Protein AF-A0A433QWR0-F1 (afdb_monomer_lite)

pLDDT: mean 79.71, std 18.33, range [33.44, 95.81]

Radius of gyration: 18.33 Å; chains: 1; bounding box: 54×31×47 Å

Sequence (147 aa):
MAYDIFGSWSIQTGPNAPFNAVGGEPFGFAAPSGGNMFAPHALTIPKGDSDDTPWADPCGLPEVFSSIWKWKYLRNQEVLTQGVRTWDEAGKTPWLFNSTTMMFISYDNPDSLKVNVDLHQRAELGRRHGLESDSRCVMACPSVKYI

Secondary structure (DSSP, 8-state):
----SSSTTSSB---SS-SS---SSTT--S---S-SS--BPPSS----STT---B--TTTPPPB------HHHHHHTTGGGSSEEEEETTTTEEEEEETTTTEEEE---HHHHHHHHHHHHHHHHHHHTT----TTSTT--------

InterPro domains:
  IPR001223 Glycoside hydrolase family 18, catalytic domain [PF00704] (1-126)
  IPR029070 Chitinase insertion domain superfamily [G3DSA:3.10.50.10] (24-108)
  IPR029070 Chitinase insertion domain superfamily [SSF54556] (32-107)

Foldseek 3Di:
DQFCPDALPDQWFDARRFQAFADADPPGPDDHDDDDGTDGDDNAQDAEFPPFDFDADPVGRDTHTRNDYDPVRCVVVVVVVQFDWDADPRRRWIWTAHPVVRDIDIDDDPRSVVVVVLLVVLVVVCVVVVNPDPVPVSPPPPDPDDD

Organism: NCBI:txid994334

Structure (mmCIF, N/CA/C/O backbone):
data_AF-A0A433QWR0-F1
#
_entry.id   AF-A0A433QWR0-F1
#
loop_
_atom_site.group_PDB
_atom_site.id
_atom_site.type_symbol
_atom_site.label_atom_id
_atom_site.label_alt_id
_atom_site.label_comp_id
_atom_site.label_asym_id
_atom_site.label_entity_id
_atom_site.label_seq_id
_atom_site.pdbx_PDB_ins_code
_atom_site.Cartn_x
_atom_site.Cartn_y
_atom_site.Cartn_z
_atom_site.occupancy
_atom_site.B_iso_or_equiv
_atom_site.auth_seq_id
_atom_site.auth_comp_id
_atom_site.auth_asym_id
_atom_site.auth_atom_id
_atom_site.pdbx_PDB_model_num
ATOM 1 N N . MET A 1 1 ? 3.191 14.559 12.195 1.00 73.75 1 MET A N 1
ATOM 2 C CA . MET A 1 1 ? 3.186 13.809 10.924 1.00 73.75 1 MET A CA 1
ATOM 3 C C . MET A 1 1 ? 3.337 12.350 11.315 1.00 73.75 1 MET A C 1
ATOM 5 O O . MET A 1 1 ? 4.397 11.999 11.805 1.00 73.75 1 MET A O 1
ATOM 9 N N . ALA A 1 2 ? 2.245 11.581 11.295 1.00 85.62 2 ALA A N 1
ATOM 10 C CA . ALA A 1 2 ? 2.204 10.185 11.758 1.00 85.62 2 ALA A CA 1
ATOM 11 C C . ALA A 1 2 ? 2.179 9.225 10.552 1.00 85.62 2 ALA A C 1
ATOM 13 O O . ALA A 1 2 ? 1.270 8.420 10.399 1.00 85.62 2 ALA A O 1
ATOM 14 N N . TYR A 1 3 ? 3.130 9.424 9.643 1.00 91.25 3 TYR A N 1
ATOM 15 C CA . TYR A 1 3 ? 3.353 8.690 8.396 1.00 91.25 3 TYR A CA 1
ATOM 16 C C . TYR A 1 3 ? 4.843 8.839 8.028 1.00 91.25 3 TYR A C 1
ATOM 18 O O . TYR A 1 3 ? 5.558 9.557 8.733 1.00 91.25 3 TYR A O 1
ATOM 26 N N . ASP A 1 4 ? 5.307 8.183 6.961 1.00 90.44 4 ASP A N 1
ATOM 27 C CA . ASP A 1 4 ? 6.730 8.109 6.579 1.00 90.44 4 ASP A CA 1
ATOM 28 C C . ASP A 1 4 ? 7.581 7.369 7.624 1.00 90.44 4 ASP A C 1
ATOM 30 O O . ASP A 1 4 ? 8.724 7.725 7.905 1.00 90.44 4 ASP A O 1
ATOM 34 N N . ILE A 1 5 ? 7.003 6.318 8.222 1.00 88.56 5 ILE A N 1
ATOM 35 C CA . ILE A 1 5 ? 7.692 5.447 9.187 1.00 88.56 5 ILE A CA 1
ATOM 36 C C . ILE A 1 5 ? 8.557 4.399 8.468 1.00 88.56 5 ILE A C 1
ATOM 38 O O . ILE A 1 5 ? 9.670 4.113 8.908 1.00 88.56 5 ILE A O 1
ATOM 42 N N . PHE A 1 6 ? 8.068 3.854 7.350 1.00 89.19 6 PHE A N 1
ATOM 43 C CA . PHE A 1 6 ? 8.771 2.889 6.499 1.00 89.19 6 PHE A CA 1
ATOM 44 C C . PHE A 1 6 ? 8.654 3.303 5.035 1.00 89.19 6 PHE A C 1
ATOM 46 O O . PHE A 1 6 ? 7.580 3.696 4.590 1.00 89.19 6 PHE A O 1
ATOM 53 N N . GLY A 1 7 ? 9.723 3.137 4.263 1.00 89.31 7 GLY A N 1
ATOM 54 C CA . GLY A 1 7 ? 9.712 3.487 2.845 1.00 89.31 7 GLY A CA 1
ATOM 55 C C . GLY A 1 7 ? 10.877 2.882 2.079 1.00 89.31 7 GLY A C 1
ATOM 56 O O . GLY A 1 7 ? 11.496 1.921 2.527 1.00 89.31 7 GLY A O 1
ATOM 57 N N . SER A 1 8 ? 11.201 3.467 0.925 1.00 85.94 8 SER A N 1
ATOM 58 C CA . SER A 1 8 ? 12.313 3.026 0.066 1.00 85.94 8 SER A CA 1
ATOM 59 C C . SER A 1 8 ? 13.694 3.140 0.726 1.00 85.94 8 SER A C 1
ATOM 61 O O . SER A 1 8 ? 14.660 2.570 0.232 1.00 85.94 8 SER A O 1
ATOM 63 N N . TRP A 1 9 ? 13.795 3.867 1.841 1.00 85.62 9 TRP A N 1
ATOM 64 C CA . TRP A 1 9 ? 15.009 4.004 2.648 1.00 85.62 9 TRP A CA 1
ATOM 65 C C . TRP A 1 9 ? 15.151 2.933 3.744 1.00 85.62 9 TRP A C 1
ATOM 67 O O . TRP A 1 9 ? 16.214 2.828 4.356 1.00 85.62 9 TRP A O 1
ATOM 77 N N . SER A 1 10 ? 14.095 2.171 4.045 1.00 87.25 10 SER A N 1
ATOM 78 C CA . SER A 1 10 ? 14.099 1.126 5.079 1.00 87.25 10 SER A CA 1
ATOM 79 C C . SER A 1 10 ? 14.727 -0.149 4.537 1.00 87.25 10 SER A C 1
ATOM 81 O O . SER A 1 10 ? 14.427 -0.503 3.412 1.00 87.25 10 SER A O 1
ATOM 83 N N . ILE A 1 11 ? 15.528 -0.892 5.315 1.00 86.44 11 ILE A N 1
ATOM 84 C CA . ILE A 1 11 ? 16.130 -2.160 4.844 1.00 86.44 11 ILE A CA 1
ATOM 85 C C . ILE A 1 11 ? 15.123 -3.324 4.768 1.00 86.44 11 ILE A C 1
ATOM 87 O O . ILE A 1 11 ? 15.371 -4.309 4.064 1.00 86.44 11 ILE A O 1
ATOM 91 N N . GLN A 1 12 ? 13.967 -3.190 5.416 1.00 87.69 12 GLN A N 1
ATOM 92 C CA . GLN A 1 12 ? 12.848 -4.127 5.355 1.00 87.69 12 GLN A CA 1
ATOM 93 C C . GLN A 1 12 ? 11.549 -3.422 4.952 1.00 87.69 12 GLN A C 1
ATOM 95 O O . GLN A 1 12 ? 11.372 -2.223 5.173 1.00 87.69 12 GLN A O 1
ATOM 100 N N . THR A 1 13 ? 10.619 -4.185 4.380 1.00 90.12 13 THR A N 1
ATOM 101 C CA . THR A 1 13 ? 9.238 -3.749 4.174 1.00 90.12 13 THR A CA 1
ATOM 102 C C . THR A 1 13 ? 8.545 -3.537 5.515 1.00 90.12 13 THR A C 1
ATOM 104 O O . THR A 1 13 ? 8.835 -4.219 6.496 1.00 90.12 13 THR A O 1
ATOM 107 N N . GLY A 1 14 ? 7.602 -2.601 5.555 1.00 90.31 14 GLY A N 1
ATOM 108 C CA . GLY A 1 14 ? 6.841 -2.304 6.758 1.00 90.31 14 GLY A CA 1
ATOM 109 C C . GLY A 1 14 ? 5.709 -1.311 6.499 1.00 90.31 14 GLY A C 1
ATOM 110 O O . GLY A 1 14 ? 5.519 -0.834 5.372 1.00 90.31 14 GLY A O 1
ATOM 111 N N . PRO A 1 15 ? 4.914 -1.003 7.526 1.00 91.44 15 PRO A N 1
ATOM 112 C CA . PRO A 1 15 ? 3.770 -0.121 7.390 1.00 91.44 15 PRO A CA 1
ATOM 113 C C . PRO A 1 15 ? 4.222 1.338 7.415 1.00 91.44 15 PRO A C 1
ATOM 115 O O . PRO A 1 15 ? 4.902 1.764 8.342 1.00 91.44 15 PRO A O 1
ATOM 118 N N . ASN A 1 16 ? 3.815 2.129 6.420 1.00 91.69 16 ASN A N 1
ATOM 119 C CA . ASN A 1 16 ? 4.218 3.534 6.337 1.00 91.69 16 ASN A CA 1
ATOM 120 C C . ASN A 1 16 ? 3.555 4.421 7.407 1.00 91.69 16 ASN A C 1
ATOM 122 O O . ASN A 1 16 ? 4.151 5.390 7.872 1.00 91.69 16 ASN A O 1
ATOM 126 N N . ALA A 1 17 ? 2.316 4.099 7.780 1.00 91.50 17 ALA A N 1
ATOM 127 C CA . ALA A 1 17 ? 1.502 4.876 8.714 1.00 91.50 17 ALA A CA 1
ATOM 128 C C . ALA A 1 17 ? 0.694 3.952 9.648 1.00 91.50 17 ALA A C 1
ATOM 130 O O . ALA A 1 17 ? -0.534 3.906 9.572 1.00 91.50 17 ALA A O 1
ATOM 131 N N . PRO A 1 18 ? 1.359 3.143 10.493 1.00 90.00 18 PRO A N 1
ATOM 132 C CA . PRO A 1 18 ? 0.651 2.282 11.419 1.00 90.00 18 PRO A CA 1
ATOM 133 C C . PRO A 1 18 ? 0.034 3.096 12.554 1.00 90.00 18 PRO A C 1
ATOM 135 O O . PRO A 1 18 ? 0.635 4.044 13.059 1.00 90.00 18 PRO A O 1
ATOM 138 N N . PHE A 1 19 ? -1.164 2.701 12.980 1.00 84.94 19 PHE A N 1
ATOM 139 C CA . PHE A 1 19 ? -1.816 3.314 14.131 1.00 84.94 19 PHE A CA 1
ATOM 140 C C . PHE A 1 19 ? -1.084 2.960 15.436 1.00 84.94 19 PHE A C 1
ATOM 142 O O . PHE A 1 19 ? -0.780 3.839 16.242 1.00 84.94 19 PHE A O 1
ATOM 149 N N . ASN A 1 20 ? -0.781 1.674 15.640 1.00 81.38 20 ASN A N 1
ATOM 150 C CA . ASN A 1 20 ? 0.030 1.212 16.768 1.00 81.38 20 ASN A CA 1
ATOM 151 C C . ASN A 1 20 ? 1.466 0.946 16.324 1.00 81.38 20 ASN A C 1
ATOM 153 O O . ASN A 1 20 ? 1.710 0.562 15.184 1.00 81.38 20 ASN A O 1
ATOM 157 N N . ALA A 1 21 ? 2.414 1.052 17.254 1.00 70.88 21 ALA A N 1
ATOM 158 C CA . ALA A 1 21 ? 3.770 0.588 17.005 1.00 70.88 21 ALA A CA 1
ATOM 159 C C . ALA A 1 21 ? 3.770 -0.908 16.640 1.00 70.88 21 ALA A C 1
ATOM 161 O O . ALA A 1 21 ? 3.180 -1.737 17.334 1.00 70.88 21 ALA A O 1
ATOM 162 N N . VAL A 1 22 ? 4.461 -1.232 15.553 1.00 68.81 22 VAL A N 1
ATOM 163 C CA . VAL A 1 22 ? 4.624 -2.580 15.001 1.00 68.81 22 VAL A CA 1
ATOM 164 C C . VAL A 1 22 ? 6.110 -2.795 14.723 1.00 68.81 22 VAL A C 1
ATOM 166 O O . VAL A 1 22 ? 6.787 -1.892 14.231 1.00 68.81 22 VAL A O 1
ATOM 169 N N . GLY A 1 23 ? 6.652 -3.935 15.159 1.00 62.72 23 GLY A N 1
ATOM 170 C CA . GLY A 1 23 ? 8.103 -4.170 15.199 1.00 62.72 23 GLY A CA 1
ATOM 171 C C . GLY A 1 23 ? 8.723 -4.395 13.821 1.00 62.72 23 GLY A C 1
ATOM 172 O O . GLY A 1 23 ? 8.109 -5.063 13.008 1.00 62.72 23 GLY A O 1
ATOM 173 N N . GLY A 1 24 ? 9.945 -3.906 13.571 1.00 58.59 24 GLY A N 1
ATOM 174 C CA . GLY A 1 24 ? 10.626 -4.125 12.282 1.00 58.59 24 GLY A CA 1
ATOM 175 C C . GLY A 1 24 ? 11.938 -3.370 12.029 1.00 58.59 24 GLY A C 1
ATOM 176 O O . GLY A 1 24 ? 12.682 -3.787 11.160 1.00 58.59 24 GLY A O 1
ATOM 177 N N . GLU A 1 25 ? 12.288 -2.324 12.787 1.00 50.88 25 GLU A N 1
ATOM 178 C CA . GLU A 1 25 ? 13.559 -1.569 12.660 1.00 50.88 25 GLU A CA 1
ATOM 179 C C . GLU A 1 25 ? 13.946 -0.939 14.025 1.00 50.88 25 GLU A C 1
ATOM 181 O O . GLU A 1 25 ? 13.062 -0.799 14.879 1.00 50.88 25 GLU A O 1
ATOM 186 N N . PRO A 1 26 ? 15.216 -0.536 14.283 1.00 43.34 26 PRO A N 1
ATOM 187 C CA . PRO A 1 26 ? 15.735 -0.212 15.629 1.00 43.34 26 PRO A CA 1
ATOM 188 C C . PRO A 1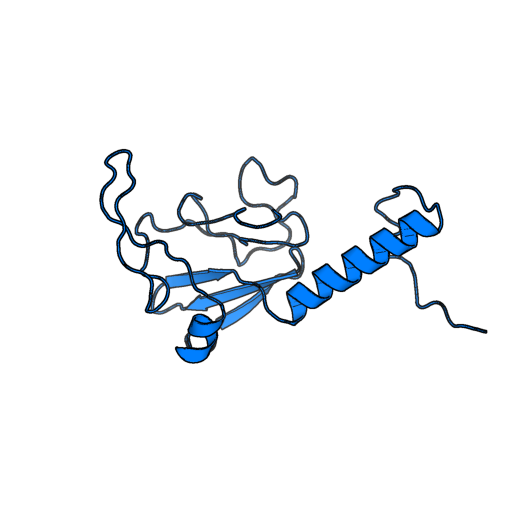 26 ? 15.103 1.001 16.341 1.00 43.34 26 PRO A C 1
ATOM 190 O O . PRO A 1 26 ? 15.445 1.273 17.490 1.00 43.34 26 PRO A O 1
ATOM 193 N N . PHE A 1 27 ? 14.169 1.708 15.699 1.00 47.50 27 PHE A N 1
ATOM 194 C CA . PHE A 1 27 ? 13.426 2.834 16.279 1.00 47.50 27 PHE A CA 1
ATOM 195 C C . PHE A 1 27 ? 11.934 2.536 16.534 1.00 47.50 27 PHE A C 1
ATOM 197 O O . PHE A 1 27 ? 11.205 3.410 17.001 1.00 47.50 27 PHE A O 1
ATOM 204 N N . GLY A 1 28 ? 11.468 1.307 16.276 1.00 44.28 28 GLY A N 1
ATOM 205 C CA . GLY A 1 28 ? 10.117 0.855 16.613 1.00 44.28 28 GLY A CA 1
ATOM 206 C C . GLY A 1 28 ? 10.069 0.178 17.985 1.00 44.28 28 GLY A C 1
ATOM 207 O O . GLY A 1 28 ? 10.479 -0.971 18.127 1.00 44.28 28 GLY A O 1
ATOM 208 N N . PHE A 1 29 ? 9.537 0.857 19.006 1.00 40.03 29 PHE A N 1
ATOM 209 C CA . PHE A 1 29 ? 9.252 0.259 20.319 1.00 40.03 29 PHE A CA 1
ATOM 210 C C . PHE A 1 29 ? 8.005 -0.644 20.254 1.00 40.03 29 PHE A C 1
ATOM 212 O O . PHE A 1 29 ? 6.958 -0.308 20.799 1.00 40.03 29 PHE A O 1
ATOM 219 N N . ALA A 1 30 ? 8.098 -1.789 19.579 1.00 43.75 30 ALA A N 1
ATOM 220 C CA . ALA A 1 30 ? 7.143 -2.886 19.723 1.00 43.75 30 ALA A CA 1
ATOM 221 C C . ALA A 1 30 ? 7.769 -4.216 19.289 1.00 43.75 30 ALA A C 1
ATOM 223 O O . ALA A 1 30 ? 8.468 -4.295 18.281 1.00 43.75 30 ALA A O 1
ATOM 224 N N . ALA A 1 31 ? 7.501 -5.273 20.058 1.00 39.69 31 ALA A N 1
ATOM 225 C CA . ALA A 1 31 ? 7.855 -6.641 19.700 1.00 39.69 31 ALA A CA 1
ATOM 226 C C . ALA A 1 31 ? 7.100 -7.079 18.424 1.00 39.69 31 ALA A C 1
ATOM 228 O O . ALA A 1 31 ? 5.968 -6.638 18.211 1.00 39.69 31 ALA A O 1
ATOM 229 N N . PRO A 1 32 ? 7.681 -7.958 17.584 1.00 42.47 32 PRO A N 1
ATOM 230 C CA . PRO A 1 32 ? 7.038 -8.437 16.368 1.00 42.47 32 PRO A CA 1
ATOM 231 C C . PRO A 1 32 ? 5.892 -9.383 16.748 1.00 42.47 32 PRO A C 1
ATOM 233 O O . PRO A 1 32 ? 6.094 -10.580 16.942 1.00 42.47 32 PRO A O 1
ATOM 236 N N . SER A 1 33 ? 4.674 -8.865 16.895 1.00 43.62 33 SER A N 1
ATOM 237 C CA . SER A 1 33 ? 3.493 -9.711 17.053 1.00 43.62 33 SER A CA 1
ATOM 238 C C . SER A 1 33 ? 2.936 -10.074 15.676 1.00 43.62 33 SER A C 1
ATOM 240 O O . SER A 1 33 ? 2.064 -9.388 15.159 1.00 43.62 33 SER A O 1
ATOM 242 N N . GLY A 1 34 ? 3.434 -11.175 15.107 1.00 41.94 34 GLY A N 1
ATOM 243 C CA . GLY A 1 34 ? 2.771 -11.893 14.012 1.00 41.94 34 GLY A CA 1
ATOM 244 C C . GLY A 1 34 ? 3.185 -11.442 12.614 1.00 41.94 34 GLY A C 1
ATOM 245 O O . GLY A 1 34 ? 2.671 -10.470 12.078 1.00 41.94 34 GLY A O 1
ATOM 246 N N . GLY A 1 35 ? 4.120 -12.179 12.015 1.00 60.06 35 GLY A N 1
ATOM 247 C CA . GLY A 1 35 ? 4.664 -11.890 10.693 1.00 60.06 35 GLY A CA 1
ATOM 248 C C . GLY A 1 35 ? 3.649 -11.957 9.548 1.00 60.06 35 GLY A C 1
ATOM 249 O O . GLY A 1 35 ? 2.784 -12.829 9.517 1.00 60.06 35 GLY A O 1
ATOM 250 N N . ASN A 1 36 ? 3.837 -11.051 8.585 1.00 71.31 36 ASN A N 1
ATOM 251 C CA . ASN A 1 36 ? 3.580 -11.221 7.146 1.00 71.31 36 ASN A CA 1
ATOM 252 C C . ASN A 1 36 ? 3.971 -9.971 6.328 1.00 71.31 36 ASN A C 1
ATOM 254 O O . ASN A 1 36 ? 4.206 -10.107 5.132 1.00 71.31 36 ASN A O 1
ATOM 258 N N . MET A 1 37 ? 4.087 -8.785 6.946 1.00 83.31 37 MET A N 1
ATOM 259 C CA . MET A 1 37 ? 4.469 -7.557 6.228 1.00 83.31 37 MET A CA 1
ATOM 260 C C . MET A 1 37 ? 5.966 -7.220 6.249 1.00 83.31 37 MET A C 1
ATOM 262 O O . MET A 1 37 ? 6.400 -6.417 5.431 1.00 83.31 37 MET A O 1
ATOM 266 N N . PHE A 1 38 ? 6.741 -7.794 7.177 1.00 87.12 38 PHE A N 1
ATOM 267 C CA . PHE A 1 38 ? 8.175 -7.523 7.328 1.00 87.12 38 PHE A CA 1
ATOM 268 C C . PHE A 1 38 ? 8.997 -8.565 6.571 1.00 87.12 38 PHE A C 1
ATOM 270 O O . PHE A 1 38 ? 8.969 -9.753 6.901 1.00 87.12 38 PHE A O 1
ATOM 277 N N . ALA A 1 39 ? 9.720 -8.116 5.551 1.00 87.06 39 ALA A N 1
ATOM 278 C CA . ALA A 1 39 ? 10.630 -8.911 4.740 1.00 87.06 39 ALA A CA 1
ATOM 279 C C . ALA A 1 39 ? 11.774 -8.018 4.225 1.00 87.06 39 ALA A C 1
ATOM 281 O O . ALA A 1 39 ? 11.598 -6.803 4.139 1.00 87.06 39 ALA A O 1
ATOM 282 N N . PRO A 1 40 ? 12.944 -8.572 3.860 1.00 88.25 40 PRO A N 1
ATOM 283 C CA . PRO A 1 40 ? 13.987 -7.792 3.196 1.00 88.25 40 PRO A CA 1
ATOM 284 C C . PRO A 1 40 ? 13.440 -7.107 1.936 1.00 88.25 40 PRO A C 1
ATOM 286 O O . PRO A 1 40 ? 12.824 -7.767 1.098 1.00 88.25 40 PRO A O 1
ATOM 289 N N . HIS A 1 41 ? 13.663 -5.799 1.799 1.00 87.06 41 HIS A N 1
ATOM 290 C CA . HIS A 1 41 ? 13.256 -5.062 0.601 1.00 87.06 41 HIS A CA 1
ATOM 291 C C . HIS A 1 41 ? 14.372 -5.072 -0.457 1.00 87.06 41 HIS A C 1
ATOM 293 O O . HIS A 1 41 ? 15.560 -5.191 -0.143 1.00 87.06 41 HIS A O 1
ATOM 299 N N . ALA A 1 42 ? 13.993 -4.939 -1.728 1.00 86.94 42 ALA A N 1
ATOM 300 C CA . ALA A 1 42 ? 14.952 -4.744 -2.807 1.00 86.94 42 ALA A CA 1
ATOM 301 C C . ALA A 1 42 ? 15.406 -3.278 -2.860 1.00 86.94 42 ALA A C 1
ATOM 303 O O . ALA A 1 42 ? 14.571 -2.382 -2.837 1.00 86.94 42 ALA A O 1
ATOM 304 N N . LEU A 1 43 ? 16.709 -3.039 -3.048 1.00 83.62 43 LEU A N 1
ATOM 305 C CA . LEU A 1 43 ? 17.278 -1.686 -3.193 1.00 83.62 43 LEU A CA 1
ATOM 306 C C . LEU A 1 43 ? 16.831 -0.964 -4.476 1.00 83.62 43 LEU A C 1
ATOM 308 O O . LEU A 1 43 ? 17.108 0.218 -4.669 1.00 83.62 43 LEU A O 1
ATOM 312 N N . THR A 1 44 ? 16.185 -1.681 -5.395 1.00 86.81 44 THR A N 1
ATOM 313 C CA . THR A 1 44 ? 15.598 -1.097 -6.597 1.00 86.81 44 THR A CA 1
ATOM 314 C C . THR A 1 44 ? 14.300 -0.393 -6.233 1.00 86.81 44 THR A C 1
ATOM 316 O O . THR A 1 44 ? 13.365 -1.046 -5.778 1.00 86.81 44 THR A O 1
ATOM 319 N N . ILE A 1 45 ? 14.228 0.911 -6.484 1.00 88.19 45 ILE A N 1
ATOM 320 C CA . ILE A 1 45 ? 13.054 1.737 -6.196 1.00 88.19 45 ILE A CA 1
ATOM 321 C C . ILE A 1 45 ? 12.051 1.589 -7.358 1.00 88.19 45 ILE A C 1
ATOM 323 O O . ILE A 1 45 ? 12.328 2.084 -8.456 1.00 88.19 45 ILE A O 1
ATOM 327 N N . PRO A 1 46 ? 10.922 0.868 -7.190 1.00 90.06 46 PRO A N 1
ATOM 328 C CA . PRO A 1 46 ? 9.944 0.701 -8.258 1.00 90.06 46 PRO A CA 1
ATOM 329 C C . PRO A 1 46 ? 9.240 2.019 -8.582 1.00 90.06 46 PRO A C 1
ATOM 331 O O . PRO A 1 46 ? 9.050 2.878 -7.718 1.00 90.06 46 PRO A O 1
ATOM 334 N N . LYS A 1 47 ? 8.774 2.145 -9.825 1.00 91.94 47 LYS A N 1
ATOM 335 C CA . LYS A 1 47 ? 7.869 3.227 -10.202 1.00 91.94 47 LYS A CA 1
ATOM 336 C C . LYS A 1 47 ? 6.569 3.134 -9.391 1.00 91.94 47 LYS A C 1
ATOM 338 O O . LYS A 1 47 ? 5.984 2.057 -9.265 1.00 91.94 47 LYS A O 1
ATOM 343 N N . GLY A 1 48 ? 6.147 4.269 -8.852 1.00 92.88 48 GLY A N 1
ATOM 344 C CA . GLY A 1 48 ? 4.863 4.486 -8.207 1.00 92.88 48 GLY A CA 1
ATOM 345 C C . GLY A 1 48 ? 3.727 4.654 -9.217 1.00 92.88 48 GLY A C 1
ATOM 346 O O . GLY A 1 48 ? 3.624 3.920 -10.202 1.00 92.88 48 GLY A O 1
ATOM 347 N N . ASP A 1 49 ? 2.862 5.633 -8.964 1.00 93.06 49 ASP A N 1
ATOM 348 C CA . ASP A 1 49 ? 1.704 5.900 -9.818 1.00 93.06 49 ASP A CA 1
ATOM 349 C C . ASP A 1 49 ? 2.051 6.488 -11.209 1.00 93.06 49 ASP A C 1
ATOM 351 O O . ASP A 1 49 ? 3.210 6.609 -11.611 1.00 93.06 49 ASP A O 1
ATOM 355 N N . SER A 1 50 ? 1.034 6.828 -12.013 1.00 92.81 50 SER A N 1
ATOM 356 C CA . SER A 1 50 ? 1.250 7.363 -13.372 1.00 92.81 50 SER A CA 1
ATOM 357 C C . SER A 1 50 ? 1.964 8.708 -13.388 1.00 92.81 50 SER A C 1
ATOM 359 O O . SER A 1 50 ? 2.619 9.010 -14.383 1.00 92.81 50 SER A O 1
ATOM 361 N N . ASP A 1 51 ? 1.819 9.495 -12.322 1.00 92.94 51 ASP A N 1
ATOM 362 C CA . ASP A 1 51 ? 2.453 10.801 -12.180 1.00 92.94 51 ASP A CA 1
ATOM 363 C C . ASP A 1 51 ? 3.849 10.676 -11.546 1.00 92.94 51 ASP A C 1
ATOM 365 O O . ASP A 1 51 ? 4.514 11.695 -11.366 1.00 92.94 51 ASP A O 1
ATOM 369 N N . ASP A 1 52 ? 4.293 9.466 -11.181 1.00 91.75 52 ASP A N 1
ATOM 370 C CA . ASP A 1 52 ? 5.632 9.236 -10.645 1.00 91.75 52 ASP A CA 1
ATOM 371 C C . ASP A 1 52 ? 6.660 9.317 -11.778 1.00 91.75 52 ASP A C 1
ATOM 373 O O . ASP A 1 52 ? 6.824 8.403 -12.596 1.00 91.75 52 ASP A O 1
ATOM 377 N N . THR A 1 53 ? 7.324 10.463 -11.852 1.00 91.25 53 THR A N 1
ATOM 378 C CA . THR A 1 53 ? 8.423 10.731 -12.776 1.00 91.25 53 THR A CA 1
ATOM 379 C C . THR A 1 53 ? 9.742 10.706 -12.014 1.00 91.25 53 THR A C 1
ATOM 381 O O . THR A 1 53 ? 9.769 11.207 -10.887 1.00 91.25 53 THR A O 1
ATOM 384 N N . PRO A 1 54 ? 10.836 10.198 -12.609 1.00 89.50 54 PRO A N 1
ATOM 385 C CA . PRO A 1 54 ? 12.148 10.280 -11.985 1.00 89.50 54 PRO A CA 1
ATOM 386 C C . PRO A 1 54 ? 12.480 11.729 -11.639 1.00 89.50 54 PRO A C 1
ATOM 388 O O . PRO A 1 54 ? 12.215 12.639 -12.429 1.00 89.50 54 PRO A O 1
ATOM 391 N N . TRP A 1 55 ? 13.032 11.942 -10.452 1.00 85.12 55 TRP A N 1
ATOM 392 C CA . TRP A 1 55 ? 13.450 13.263 -10.006 1.00 85.12 55 TRP A CA 1
ATOM 393 C C . TRP A 1 55 ? 14.836 13.192 -9.373 1.00 85.12 55 TRP A C 1
ATOM 395 O O . TRP A 1 55 ? 15.133 12.265 -8.618 1.00 85.12 55 TRP A O 1
ATOM 405 N N . ALA A 1 56 ? 15.690 14.157 -9.719 1.00 86.12 56 ALA A N 1
ATOM 406 C CA . ALA A 1 56 ? 17.033 14.290 -9.168 1.00 86.12 56 ALA A CA 1
ATOM 407 C C . ALA A 1 56 ? 16.995 15.143 -7.902 1.00 86.12 56 ALA A C 1
ATOM 409 O O . ALA A 1 56 ? 16.474 16.262 -7.916 1.00 86.12 56 ALA A O 1
ATOM 410 N N . ASP A 1 57 ? 17.614 14.644 -6.836 1.00 82.12 57 ASP A N 1
ATOM 411 C CA . ASP A 1 57 ? 17.802 15.429 -5.622 1.00 82.12 57 ASP A CA 1
ATOM 412 C C . ASP A 1 57 ? 18.746 16.622 -5.899 1.00 82.12 57 ASP A C 1
ATOM 414 O O . ASP A 1 57 ? 19.803 16.429 -6.514 1.00 82.12 57 ASP A O 1
ATOM 418 N N . PRO A 1 58 ? 18.434 17.847 -5.424 1.00 88.12 58 PRO A N 1
ATOM 419 C CA . PRO A 1 58 ? 19.304 19.020 -5.508 1.00 88.12 58 PRO A CA 1
ATOM 420 C C . PRO A 1 58 ? 20.726 18.800 -4.979 1.00 88.12 58 PRO A C 1
ATOM 422 O O . PRO A 1 58 ? 21.634 19.546 -5.340 1.00 88.12 58 PRO A O 1
ATOM 425 N N . CYS A 1 59 ? 20.938 17.782 -4.144 1.00 86.94 59 CYS A N 1
ATOM 426 C CA . CYS A 1 59 ? 22.236 17.367 -3.623 1.00 86.94 59 CYS A CA 1
ATOM 427 C C . CYS A 1 59 ? 23.067 16.539 -4.626 1.00 86.94 59 CYS A C 1
ATOM 429 O O . CYS A 1 59 ? 24.131 16.039 -4.265 1.00 86.94 59 CYS A O 1
ATOM 431 N N . GLY A 1 60 ? 22.612 16.394 -5.877 1.00 84.94 60 GLY A N 1
ATOM 432 C CA . GLY A 1 60 ? 23.351 15.735 -6.958 1.00 84.94 60 GLY A CA 1
ATOM 433 C C . GLY A 1 60 ? 23.211 14.213 -6.984 1.00 84.94 60 GLY A C 1
ATOM 434 O O . GLY A 1 60 ? 24.073 13.532 -7.541 1.00 84.94 60 GLY A O 1
ATOM 435 N N . LEU A 1 61 ? 22.153 13.670 -6.375 1.00 84.31 61 LEU A N 1
ATOM 436 C CA . LEU A 1 61 ? 21.839 12.243 -6.465 1.00 84.31 61 LEU A CA 1
ATOM 437 C C . LEU A 1 61 ? 21.199 11.915 -7.826 1.00 84.31 61 LEU A C 1
ATOM 439 O O . LEU A 1 61 ? 20.553 12.781 -8.423 1.00 84.31 61 LEU A O 1
ATOM 443 N N . PRO A 1 62 ? 21.381 10.681 -8.336 1.00 84.88 62 PRO A N 1
ATOM 444 C CA . PRO A 1 62 ? 20.782 10.264 -9.600 1.00 84.88 62 PRO A CA 1
ATOM 445 C C . PRO A 1 62 ? 19.253 10.358 -9.561 1.00 84.88 62 PRO A C 1
ATOM 447 O O . PRO A 1 62 ? 18.639 10.202 -8.506 1.00 84.88 62 PRO A O 1
ATOM 450 N N . GLU A 1 63 ? 18.645 10.569 -10.730 1.00 89.12 63 GLU A N 1
ATOM 451 C CA . GLU A 1 63 ? 17.190 10.543 -10.875 1.00 89.12 63 GLU A CA 1
ATOM 452 C C . GLU A 1 63 ? 16.642 9.164 -10.507 1.00 89.12 63 GLU A C 1
ATOM 454 O O . GLU A 1 63 ? 17.003 8.149 -11.109 1.00 89.12 63 GLU A O 1
ATOM 459 N N . VAL A 1 64 ? 15.744 9.136 -9.528 1.00 89.00 64 VAL A N 1
ATOM 460 C CA . VAL A 1 64 ? 15.050 7.922 -9.094 1.00 89.00 64 VAL A CA 1
ATOM 461 C C . VAL A 1 64 ? 13.551 8.176 -9.015 1.00 89.00 64 VAL A C 1
ATOM 463 O O . VAL A 1 64 ? 13.101 9.311 -8.855 1.00 89.00 64 VAL A O 1
ATOM 466 N N . PHE A 1 65 ? 12.770 7.109 -9.162 1.00 92.19 65 PHE A N 1
ATOM 467 C CA . PHE A 1 65 ? 11.340 7.130 -8.861 1.00 92.19 65 PHE A CA 1
ATOM 468 C C . PHE A 1 65 ? 11.109 7.315 -7.358 1.00 92.19 65 PHE A C 1
ATOM 470 O O . PHE A 1 65 ? 12.011 7.083 -6.556 1.00 92.19 65 PHE A O 1
ATOM 477 N N . SER A 1 66 ? 9.898 7.703 -6.963 1.00 89.50 66 SER A N 1
ATOM 478 C CA . SER A 1 66 ? 9.567 7.877 -5.543 1.00 89.50 66 SER A CA 1
ATOM 479 C C . SER A 1 66 ? 9.020 6.606 -4.885 1.00 89.50 66 SER A C 1
ATOM 481 O O . SER A 1 66 ? 9.024 6.504 -3.661 1.00 89.50 66 SER A O 1
ATOM 483 N N . SER A 1 67 ? 8.516 5.651 -5.680 1.00 90.88 67 SER A N 1
ATOM 484 C CA . SER A 1 67 ? 7.686 4.526 -5.205 1.00 90.88 67 SER A CA 1
ATOM 485 C C . SER A 1 67 ? 6.411 4.949 -4.467 1.00 90.88 67 SER A C 1
ATOM 487 O O . SER A 1 67 ? 5.769 4.129 -3.808 1.00 90.88 67 SER A O 1
ATOM 489 N N . ILE A 1 68 ? 6.004 6.215 -4.588 1.00 92.00 68 ILE A N 1
ATOM 490 C CA . ILE A 1 68 ? 4.816 6.740 -3.922 1.00 92.00 68 ILE A CA 1
ATOM 491 C C . ILE A 1 68 ? 3.587 6.489 -4.793 1.00 92.00 68 ILE A C 1
ATOM 493 O O . ILE A 1 68 ? 3.553 6.779 -5.991 1.00 92.00 68 ILE A O 1
ATOM 497 N N . TRP A 1 69 ? 2.539 5.984 -4.150 1.00 94.19 69 TRP A N 1
ATOM 498 C CA . TRP A 1 69 ? 1.234 5.778 -4.758 1.00 94.19 69 TRP A CA 1
ATOM 499 C C . TRP A 1 69 ? 0.213 6.733 -4.157 1.00 94.19 69 TRP A C 1
ATOM 501 O O . TRP A 1 69 ? -0.202 6.582 -3.007 1.00 94.19 69 TRP A O 1
ATOM 511 N N . LYS A 1 70 ? -0.273 7.695 -4.946 1.00 94.62 70 LYS A N 1
ATOM 512 C CA . LYS A 1 70 ? -1.421 8.504 -4.524 1.00 94.62 70 LYS A CA 1
ATOM 513 C C . LYS A 1 70 ? -2.675 7.630 -4.511 1.00 94.62 70 LYS A C 1
ATOM 515 O O . LYS A 1 70 ? -2.984 6.947 -5.489 1.00 94.62 70 LYS A O 1
ATOM 520 N N . TRP A 1 71 ? -3.478 7.747 -3.451 1.00 93.62 71 TRP A N 1
ATOM 521 C CA . TRP A 1 71 ? -4.721 6.978 -3.270 1.00 93.62 71 TRP A CA 1
ATOM 522 C C . TRP A 1 71 ? -5.666 7.010 -4.484 1.00 93.62 71 TRP A C 1
ATOM 524 O O . TRP A 1 71 ? -6.302 6.009 -4.818 1.00 93.62 71 TRP A O 1
ATOM 534 N N . LYS A 1 72 ? -5.752 8.151 -5.188 1.00 94.75 72 LYS A N 1
ATOM 535 C CA . LYS A 1 72 ? -6.572 8.271 -6.405 1.00 94.75 72 LYS A CA 1
ATOM 536 C C . LYS A 1 72 ? -6.122 7.304 -7.510 1.00 94.75 72 LYS A C 1
ATOM 538 O O . LYS A 1 72 ? -6.972 6.689 -8.141 1.00 94.75 72 LYS A O 1
ATOM 543 N N . TYR A 1 73 ? -4.817 7.121 -7.711 1.00 95.81 73 TYR A N 1
ATOM 544 C CA . TYR A 1 73 ? -4.288 6.249 -8.762 1.00 95.81 73 TYR A CA 1
ATOM 545 C C . TYR A 1 73 ? -4.200 4.795 -8.334 1.00 95.81 73 TYR A C 1
ATOM 547 O O . TYR A 1 73 ? -4.453 3.929 -9.160 1.00 95.81 73 TYR A O 1
ATOM 555 N N . LEU A 1 74 ? -3.970 4.525 -7.047 1.00 93.25 74 LEU A N 1
ATOM 556 C CA . LEU A 1 74 ? -4.071 3.173 -6.494 1.00 93.25 74 LEU A CA 1
ATOM 557 C C . LEU A 1 74 ? -5.431 2.523 -6.831 1.00 93.25 74 LEU A C 1
ATOM 559 O O . LEU A 1 74 ? -5.509 1.331 -7.123 1.00 93.25 74 LEU A O 1
ATOM 563 N N . ARG A 1 75 ? -6.503 3.332 -6.825 1.00 93.38 75 ARG A N 1
ATOM 564 C CA . ARG A 1 75 ? -7.852 2.919 -7.238 1.00 93.38 75 ARG A CA 1
ATOM 565 C C . ARG A 1 75 ? -8.060 2.980 -8.751 1.00 93.38 75 ARG A C 1
ATOM 567 O O . ARG A 1 75 ? -8.517 1.998 -9.319 1.00 93.38 75 ARG A O 1
ATOM 574 N N . ASN A 1 76 ? -7.724 4.098 -9.399 1.00 95.75 76 ASN A N 1
ATOM 575 C CA . ASN A 1 76 ? -8.010 4.294 -10.827 1.00 95.75 76 ASN A CA 1
ATOM 576 C C . ASN A 1 76 ? -7.202 3.368 -11.750 1.00 95.75 76 ASN A C 1
ATOM 578 O O . ASN A 1 76 ? -7.668 3.061 -12.839 1.00 95.75 76 ASN A O 1
ATOM 582 N N . GLN A 1 77 ? -6.004 2.946 -11.340 1.00 94.12 77 GLN A N 1
ATOM 583 C CA . GLN A 1 77 ? -5.165 1.994 -12.081 1.00 94.12 77 GLN A CA 1
ATOM 584 C C . GLN A 1 77 ? -5.398 0.540 -11.643 1.00 94.12 77 GLN A C 1
ATOM 586 O O . GLN A 1 77 ? -4.635 -0.346 -12.016 1.00 94.12 77 GLN A O 1
ATOM 591 N N . GLU A 1 78 ? -6.420 0.303 -10.814 1.00 93.31 78 GLU A N 1
ATOM 592 C CA . GLU A 1 78 ? -6.827 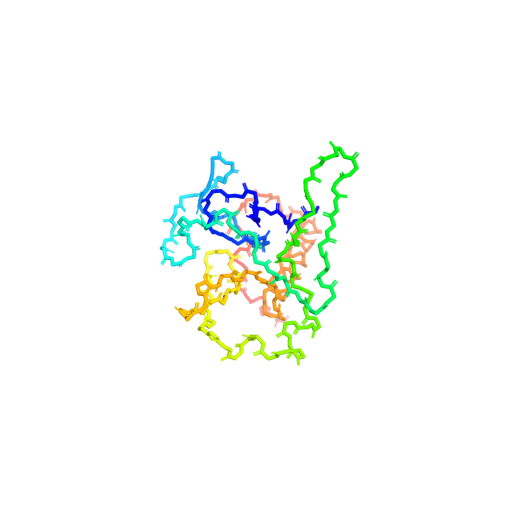-1.024 -10.341 1.00 93.31 78 GLU A CA 1
ATOM 593 C C . GLU A 1 78 ? -5.703 -1.822 -9.659 1.00 93.31 78 GLU A C 1
ATOM 595 O O . GLU A 1 78 ? -5.737 -3.045 -9.596 1.00 93.31 78 GLU A O 1
ATOM 600 N N . VAL A 1 79 ? -4.706 -1.150 -9.078 1.00 93.38 79 VAL A N 1
ATOM 601 C CA . VAL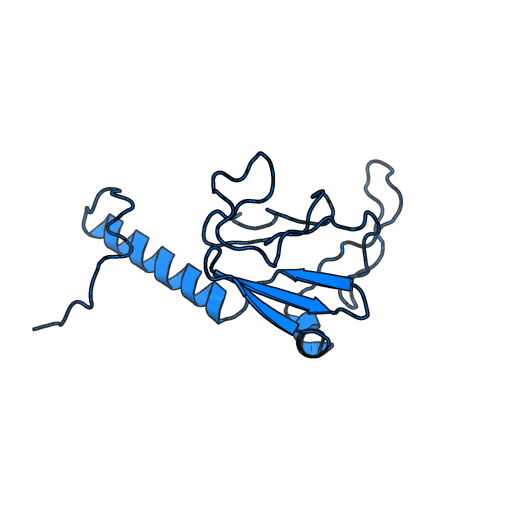 A 1 79 ? -3.558 -1.816 -8.433 1.00 93.38 79 VAL A CA 1
ATOM 602 C C . VAL A 1 79 ? -4.019 -2.711 -7.282 1.00 93.38 79 VAL A C 1
ATOM 604 O O . VAL A 1 79 ? -3.496 -3.804 -7.082 1.00 93.38 79 VAL A O 1
ATOM 607 N N . LEU A 1 80 ? -5.074 -2.295 -6.577 1.00 92.75 80 LEU A N 1
ATOM 608 C CA . LEU A 1 80 ? -5.688 -3.049 -5.483 1.00 92.75 80 LEU A CA 1
ATOM 609 C C . LEU A 1 80 ? -6.249 -4.427 -5.879 1.00 92.75 80 LEU A C 1
ATOM 611 O O . LEU A 1 80 ? -6.525 -5.222 -4.979 1.00 92.75 80 LEU A O 1
ATOM 615 N N . THR A 1 81 ? -6.458 -4.709 -7.170 1.00 93.06 81 THR A N 1
ATOM 616 C CA . THR A 1 81 ? -6.933 -6.019 -7.655 1.00 93.06 81 THR A CA 1
ATOM 617 C C . THR A 1 81 ? -5.801 -6.909 -8.162 1.00 93.06 81 THR A C 1
ATOM 619 O O . THR A 1 81 ? -5.999 -8.108 -8.334 1.00 93.06 81 THR A O 1
ATOM 622 N N . GLN A 1 82 ? -4.604 -6.353 -8.359 1.00 92.88 82 GLN A N 1
ATOM 623 C CA . GLN A 1 82 ? -3.457 -7.057 -8.937 1.00 92.88 82 GLN A CA 1
ATOM 624 C C . GLN A 1 82 ? -2.674 -7.889 -7.910 1.00 92.88 82 GLN A C 1
ATOM 626 O O . GLN A 1 82 ? -1.718 -8.569 -8.267 1.00 92.88 82 GLN A O 1
ATOM 631 N N . GLY A 1 83 ? -3.051 -7.845 -6.632 1.00 90.62 83 GLY A N 1
ATOM 632 C CA . GLY A 1 83 ? -2.374 -8.571 -5.564 1.00 90.62 83 GLY A CA 1
ATOM 633 C C . GLY A 1 83 ? -3.311 -8.968 -4.431 1.00 90.62 83 GLY A C 1
ATOM 634 O O . GLY A 1 83 ? -4.512 -8.689 -4.444 1.00 90.62 83 GLY A O 1
ATOM 635 N N . VAL A 1 84 ? -2.741 -9.622 -3.425 1.00 92.62 84 VAL A N 1
ATOM 636 C CA . VAL A 1 84 ? -3.462 -10.040 -2.225 1.00 92.62 84 VAL A CA 1
ATOM 637 C C . VAL A 1 84 ? -3.443 -8.897 -1.221 1.00 92.62 84 VAL A C 1
ATOM 639 O O . VAL A 1 84 ? -2.377 -8.436 -0.812 1.00 92.62 84 VAL A O 1
ATOM 642 N N . ARG A 1 85 ? -4.636 -8.433 -0.839 1.00 93.00 85 ARG A N 1
ATOM 643 C CA . ARG A 1 85 ? -4.818 -7.442 0.224 1.00 93.00 85 ARG A CA 1
ATOM 644 C C . ARG A 1 85 ? -4.934 -8.150 1.559 1.00 93.00 85 ARG A C 1
ATOM 646 O O . ARG A 1 85 ? -5.778 -9.031 1.716 1.00 93.00 85 ARG A O 1
ATOM 653 N N . THR A 1 86 ? -4.143 -7.700 2.512 1.00 92.25 86 THR A N 1
ATOM 654 C CA . THR A 1 86 ? -4.112 -8.238 3.863 1.00 92.25 86 THR A CA 1
ATOM 655 C C . THR A 1 86 ? -4.243 -7.091 4.850 1.00 92.25 86 THR A C 1
ATOM 657 O O . THR A 1 86 ? -3.787 -5.975 4.603 1.00 92.25 86 THR A O 1
ATOM 660 N N . TRP A 1 87 ? -4.903 -7.365 5.965 1.00 90.94 87 TRP A N 1
ATOM 661 C CA . TRP A 1 87 ? -5.022 -6.435 7.073 1.00 90.94 87 TRP A CA 1
ATOM 662 C C . TRP A 1 87 ? -4.077 -6.862 8.186 1.00 90.94 87 TRP A C 1
ATOM 664 O O . TRP A 1 87 ? -4.084 -8.027 8.588 1.00 90.94 87 TRP A O 1
ATOM 674 N N . ASP A 1 88 ? -3.273 -5.927 8.676 1.00 88.50 88 ASP A N 1
ATOM 675 C CA . ASP A 1 88 ? -2.533 -6.122 9.910 1.00 88.50 88 ASP A CA 1
ATOM 676 C C . ASP A 1 88 ? -3.336 -5.620 11.104 1.00 88.50 88 ASP A C 1
ATOM 678 O O . ASP A 1 88 ? -3.636 -4.431 11.237 1.00 88.50 88 ASP A O 1
ATOM 682 N N . GLU A 1 89 ? -3.662 -6.547 11.997 1.00 87.44 89 GLU A N 1
ATOM 683 C CA . GLU A 1 89 ? -4.435 -6.249 13.193 1.00 87.44 89 GLU A CA 1
ATOM 684 C C . GLU A 1 89 ? -3.639 -5.490 14.250 1.00 87.44 89 GLU A C 1
ATOM 686 O O . GLU A 1 89 ? -4.248 -4.757 15.034 1.00 87.44 89 GLU A O 1
ATOM 691 N N . ALA A 1 90 ? -2.313 -5.650 14.286 1.00 83.00 90 ALA A N 1
ATOM 692 C CA . ALA A 1 90 ? -1.476 -4.985 15.273 1.00 83.00 90 ALA A CA 1
ATOM 693 C C . ALA A 1 90 ? -1.397 -3.485 14.968 1.00 83.00 90 ALA A C 1
ATOM 695 O O . ALA A 1 90 ? -1.812 -2.669 15.792 1.00 83.00 90 ALA A O 1
ATOM 696 N N . GLY A 1 91 ? -0.960 -3.129 13.761 1.00 83.56 91 GLY A N 1
ATOM 697 C CA . GLY A 1 91 ? -0.817 -1.756 13.284 1.00 83.56 91 GLY A CA 1
ATOM 698 C C . GLY A 1 91 ? -2.116 -1.122 12.798 1.00 83.56 91 GLY A C 1
ATOM 699 O O . GLY A 1 91 ? -2.150 0.092 12.623 1.00 83.56 91 GLY A O 1
ATOM 700 N N . LYS A 1 92 ? -3.190 -1.907 12.616 1.00 88.94 92 LYS A N 1
ATOM 701 C CA . LYS A 1 92 ? -4.451 -1.470 11.986 1.00 88.94 92 LYS A CA 1
ATOM 702 C C . LYS A 1 92 ? -4.205 -0.874 10.599 1.00 88.94 92 LYS A C 1
ATOM 704 O O . LYS A 1 92 ? -4.753 0.168 10.241 1.00 88.94 92 LYS A O 1
ATOM 709 N N . THR A 1 93 ? -3.349 -1.549 9.835 1.00 90.56 93 THR A N 1
ATOM 710 C CA . THR A 1 93 ? -2.845 -1.074 8.545 1.00 90.56 93 THR A CA 1
ATOM 711 C C . THR A 1 93 ? -3.131 -2.101 7.456 1.00 90.56 93 THR A C 1
ATOM 713 O O . THR A 1 93 ? -2.732 -3.262 7.586 1.00 90.56 93 THR A O 1
ATOM 716 N N . PRO A 1 94 ? -3.787 -1.709 6.354 1.00 94.12 94 PRO A N 1
ATOM 717 C CA . PRO A 1 94 ? -3.895 -2.557 5.186 1.00 94.12 94 PRO A CA 1
ATOM 718 C C . PRO A 1 94 ? -2.595 -2.516 4.379 1.00 94.12 94 PRO A C 1
ATOM 720 O O . PRO A 1 94 ? -1.921 -1.490 4.257 1.00 94.12 94 PRO A O 1
ATOM 723 N N . TRP A 1 95 ? -2.274 -3.642 3.763 1.00 93.62 95 TRP A N 1
ATOM 724 C CA . TRP A 1 95 ? -1.189 -3.731 2.801 1.00 93.62 95 TRP A CA 1
ATOM 725 C C . TRP A 1 95 ? -1.555 -4.678 1.660 1.00 93.62 95 TRP A C 1
ATOM 727 O O . TRP A 1 95 ? -2.450 -5.520 1.765 1.00 93.62 95 TRP A O 1
ATOM 737 N N . LEU A 1 96 ? -0.887 -4.491 0.531 1.00 94.38 96 LEU A N 1
ATOM 738 C CA . LEU A 1 96 ? -1.066 -5.245 -0.699 1.00 94.38 96 LEU A CA 1
ATOM 739 C C . LEU A 1 96 ? 0.270 -5.875 -1.075 1.00 94.38 96 LEU A C 1
ATOM 741 O O . LEU A 1 96 ? 1.286 -5.180 -1.109 1.00 94.38 96 LEU A O 1
ATOM 745 N N . PHE A 1 97 ? 0.253 -7.160 -1.418 1.00 93.38 97 PHE A N 1
ATOM 746 C CA . PHE A 1 97 ? 1.403 -7.819 -2.024 1.00 93.38 97 PHE A CA 1
ATOM 747 C C . PHE A 1 97 ? 1.032 -8.508 -3.328 1.00 93.38 97 PHE A C 1
ATOM 749 O O . PHE A 1 97 ? 0.086 -9.296 -3.399 1.00 93.38 97 PHE A O 1
ATOM 756 N N . ASN A 1 98 ? 1.803 -8.212 -4.367 1.00 92.31 98 ASN A N 1
ATOM 757 C CA . ASN A 1 98 ? 1.714 -8.871 -5.657 1.00 92.31 98 ASN A CA 1
ATOM 758 C C . ASN A 1 98 ? 2.912 -9.816 -5.811 1.00 92.31 98 ASN A C 1
ATOM 760 O O . ASN A 1 98 ? 4.049 -9.368 -5.929 1.00 92.31 98 ASN A O 1
ATOM 764 N N . SER A 1 99 ? 2.660 -11.126 -5.846 1.00 91.62 99 SER A N 1
ATOM 765 C CA . SER A 1 99 ? 3.707 -12.151 -5.965 1.00 91.62 99 SER A CA 1
ATOM 766 C C . SER A 1 99 ? 4.365 -12.214 -7.347 1.00 91.62 99 SER A C 1
ATOM 768 O O . SER A 1 99 ? 5.433 -12.802 -7.482 1.00 91.62 99 SER A O 1
ATOM 770 N N . THR A 1 1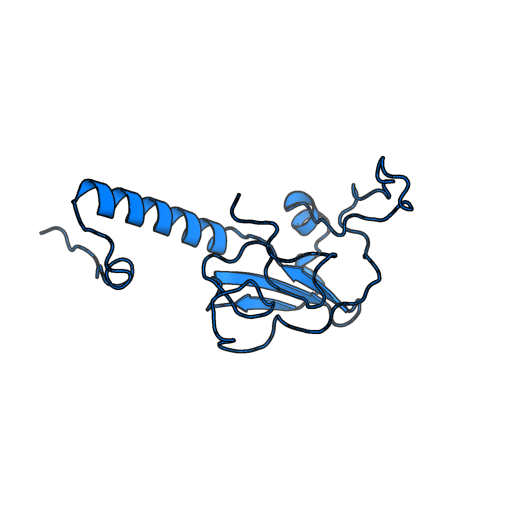00 ? 3.745 -11.623 -8.373 1.00 90.94 100 THR A N 1
ATOM 771 C CA . THR A 1 100 ? 4.284 -11.586 -9.740 1.00 90.94 100 THR A CA 1
ATOM 772 C C . THR A 1 100 ? 5.295 -10.457 -9.896 1.00 90.94 100 THR A C 1
ATOM 774 O O . THR A 1 100 ? 6.367 -10.663 -10.456 1.00 90.94 100 THR A O 1
ATOM 777 N N . THR A 1 101 ? 4.976 -9.265 -9.386 1.00 90.62 101 THR A N 1
ATOM 778 C CA . THR A 1 101 ? 5.871 -8.097 -9.450 1.00 90.62 101 THR A CA 1
ATOM 779 C C . THR A 1 101 ? 6.765 -7.959 -8.219 1.00 90.62 101 THR A C 1
ATOM 781 O O . THR A 1 101 ? 7.642 -7.100 -8.203 1.00 90.62 101 THR A O 1
ATOM 784 N N . MET A 1 102 ? 6.537 -8.778 -7.186 1.00 90.94 102 MET A N 1
ATOM 785 C CA . MET A 1 102 ? 7.141 -8.658 -5.853 1.00 90.94 102 MET A CA 1
ATOM 786 C C . MET A 1 102 ? 6.919 -7.277 -5.217 1.00 90.94 102 MET A C 1
ATOM 788 O O . MET A 1 102 ? 7.689 -6.844 -4.362 1.00 90.94 102 MET A O 1
ATOM 792 N N . MET A 1 103 ? 5.862 -6.570 -5.628 1.00 90.81 103 MET A N 1
ATOM 793 C CA . MET A 1 103 ? 5.539 -5.254 -5.089 1.00 90.81 103 MET A CA 1
ATOM 794 C C . MET A 1 103 ? 4.766 -5.377 -3.784 1.00 90.81 103 MET A C 1
ATOM 796 O O . MET A 1 103 ? 3.725 -6.035 -3.724 1.00 90.81 103 MET A O 1
ATOM 800 N N . PHE A 1 104 ? 5.259 -4.669 -2.774 1.00 93.38 104 PHE A N 1
ATOM 801 C CA . PHE A 1 104 ? 4.605 -4.455 -1.494 1.00 93.38 104 PHE A CA 1
ATOM 802 C C . PHE A 1 104 ? 4.149 -2.997 -1.395 1.00 93.38 104 PHE A C 1
ATOM 804 O O . PHE A 1 104 ? 4.932 -2.085 -1.657 1.00 93.38 104 PHE A O 1
ATOM 811 N N . ILE A 1 105 ? 2.892 -2.772 -1.013 1.00 94.50 105 ILE A N 1
ATOM 812 C CA . ILE A 1 105 ? 2.336 -1.432 -0.800 1.00 94.50 105 ILE A CA 1
ATOM 813 C C . ILE A 1 105 ? 1.602 -1.414 0.537 1.00 94.50 105 ILE A C 1
ATOM 815 O O . ILE A 1 105 ? 0.586 -2.093 0.687 1.00 94.50 105 ILE A O 1
ATOM 819 N N . SER A 1 106 ? 2.073 -0.607 1.486 1.00 94.19 106 SER A N 1
ATOM 820 C CA . SER A 1 106 ? 1.301 -0.222 2.671 1.00 94.19 106 SER A CA 1
ATOM 821 C C . SER A 1 106 ? 0.586 1.105 2.408 1.00 94.19 106 SER A C 1
ATOM 823 O O . SER A 1 106 ? 1.119 1.986 1.733 1.00 94.19 106 SER A O 1
ATOM 825 N N . TYR A 1 107 ? -0.661 1.235 2.860 1.00 95.44 107 TYR A N 1
ATOM 826 C CA . TYR A 1 107 ? -1.490 2.404 2.551 1.00 95.44 107 TYR A CA 1
ATOM 827 C C . TYR A 1 107 ? -2.575 2.619 3.609 1.00 95.44 107 TYR A C 1
ATOM 829 O O . TYR A 1 107 ? -2.805 1.753 4.443 1.00 95.44 107 TYR A O 1
ATOM 837 N N . ASP A 1 108 ? -3.271 3.754 3.543 1.00 95.38 108 ASP A N 1
ATOM 838 C CA . ASP A 1 108 ? -4.480 4.008 4.328 1.00 95.38 108 ASP A CA 1
ATOM 839 C C . ASP A 1 108 ? -5.742 3.802 3.488 1.00 95.38 108 ASP A C 1
ATOM 841 O O . ASP A 1 108 ? -5.832 4.249 2.341 1.00 95.38 108 ASP A O 1
ATOM 845 N N . ASN A 1 109 ? -6.744 3.146 4.068 1.00 93.06 109 ASN A N 1
ATOM 846 C CA . ASN A 1 109 ? -8.064 2.957 3.475 1.00 93.06 109 ASN A CA 1
ATOM 847 C C . ASN A 1 109 ? -9.148 3.577 4.385 1.00 93.06 109 ASN A C 1
ATOM 849 O O . ASN A 1 109 ? -8.843 4.067 5.472 1.00 93.06 109 ASN A O 1
ATOM 853 N N . PRO A 1 110 ? -10.431 3.581 3.978 1.00 95.00 110 PRO A N 1
ATOM 854 C CA . PRO A 1 110 ? -11.494 4.108 4.833 1.00 95.00 110 PRO A CA 1
ATOM 855 C C . PRO A 1 110 ? -11.567 3.459 6.226 1.00 95.00 110 PRO A C 1
ATOM 857 O O . PRO A 1 110 ? -11.939 4.140 7.178 1.00 95.00 110 PRO A O 1
ATOM 860 N N . ASP A 1 111 ? -11.192 2.184 6.363 1.00 94.19 111 ASP A N 1
ATOM 861 C CA . ASP A 1 111 ? -11.235 1.466 7.640 1.00 94.19 111 ASP A CA 1
ATOM 862 C C . ASP A 1 111 ? -10.094 1.888 8.581 1.00 94.19 111 ASP A C 1
ATOM 864 O O . ASP A 1 111 ? -10.360 2.198 9.741 1.00 94.19 111 ASP A O 1
ATOM 868 N N . SER A 1 112 ? -8.848 1.979 8.099 1.00 92.94 112 SER A N 1
ATOM 869 C CA . SER A 1 112 ? -7.711 2.462 8.904 1.00 92.94 112 SER A CA 1
ATOM 870 C C . SER A 1 112 ? -7.888 3.926 9.302 1.00 92.94 112 SER A C 1
ATOM 872 O O . SER A 1 112 ? -7.694 4.289 10.463 1.00 92.94 112 SER A O 1
ATOM 874 N N . LEU A 1 113 ? -8.386 4.763 8.387 1.00 93.94 113 LEU A N 1
ATOM 875 C CA . LEU A 1 113 ? -8.715 6.155 8.695 1.00 93.94 113 LEU A CA 1
ATOM 876 C C . LEU A 1 113 ? -9.837 6.264 9.730 1.00 93.94 113 LEU A C 1
ATOM 878 O O . LEU A 1 113 ? -9.775 7.127 10.604 1.00 93.94 113 LEU A O 1
ATOM 882 N N . LYS A 1 114 ? -10.846 5.387 9.672 1.00 94.81 114 LYS A N 1
ATOM 883 C CA . LYS A 1 114 ? -11.904 5.341 10.685 1.00 94.81 114 LYS A CA 1
ATOM 884 C C . LYS A 1 114 ? -11.341 4.989 12.060 1.00 94.81 114 LYS A C 1
ATOM 886 O O . LYS A 1 114 ? -11.691 5.655 13.029 1.00 94.81 114 LYS A O 1
ATOM 891 N N . VAL A 1 115 ? -10.444 4.005 12.142 1.00 90.31 115 VAL A N 1
ATOM 892 C CA . VAL A 1 115 ? -9.746 3.661 13.393 1.00 90.31 115 VAL A CA 1
ATOM 893 C C . VAL A 1 115 ? -9.000 4.880 13.949 1.00 90.31 115 VAL A C 1
ATOM 895 O O . VAL A 1 115 ? -9.155 5.197 15.129 1.00 90.31 115 VAL A O 1
ATOM 898 N N . ASN A 1 116 ? -8.275 5.617 13.100 1.00 86.62 116 ASN A N 1
ATOM 899 C CA . ASN A 1 116 ? -7.561 6.834 13.503 1.00 86.62 116 ASN A CA 1
ATOM 900 C C . ASN A 1 116 ? -8.516 7.916 14.038 1.00 86.62 116 ASN A C 1
ATOM 902 O O . ASN A 1 116 ? -8.282 8.482 15.107 1.00 86.62 116 ASN A O 1
ATOM 906 N N . VAL A 1 117 ? -9.615 8.189 13.326 1.00 90.88 117 VAL A N 1
ATOM 907 C CA . VAL A 1 117 ? -10.620 9.189 13.732 1.00 90.88 117 VAL A CA 1
ATOM 908 C C . VAL A 1 117 ? -11.281 8.809 15.056 1.00 90.88 117 VAL A C 1
ATOM 910 O O . VAL A 1 117 ? -11.347 9.639 15.966 1.00 90.88 117 VAL A O 1
ATOM 913 N N . ASP A 1 118 ? -11.724 7.558 15.190 1.00 89.50 118 ASP A N 1
ATOM 914 C CA . ASP A 1 118 ? -12.388 7.063 16.397 1.00 89.50 118 ASP A CA 1
ATOM 915 C C . ASP A 1 118 ? -11.477 7.211 17.625 1.00 89.50 118 ASP A C 1
ATOM 917 O O . ASP A 1 118 ? -11.942 7.532 18.722 1.00 89.50 118 ASP A O 1
ATOM 921 N N . LEU A 1 119 ? -10.168 7.019 17.455 1.00 81.31 119 LEU A N 1
ATOM 922 C CA . LEU A 1 119 ? -9.195 7.121 18.541 1.00 81.31 119 LEU A CA 1
ATOM 923 C C . LEU A 1 119 ? -8.878 8.561 18.915 1.00 81.31 119 LEU A C 1
ATOM 925 O O . LEU A 1 119 ? -8.851 8.869 20.108 1.00 81.31 119 LEU A O 1
ATOM 929 N N . HIS A 1 120 ? -8.745 9.459 17.941 1.00 81.88 120 HIS A N 1
ATOM 930 C CA . HIS A 1 120 ? -8.653 10.888 18.234 1.00 81.88 120 HIS A CA 1
ATOM 931 C C . HIS A 1 120 ? -9.888 11.381 18.991 1.00 81.88 120 HIS A C 1
ATOM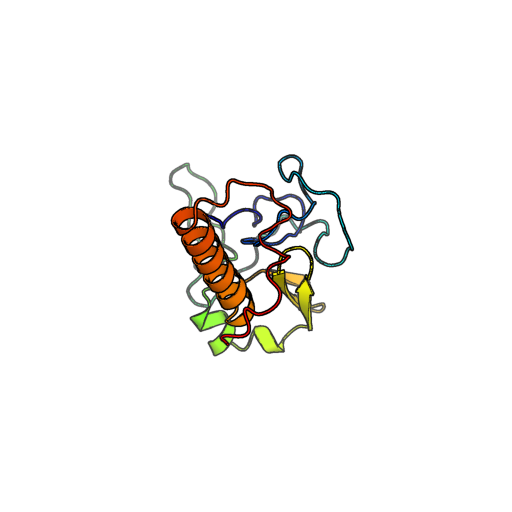 933 O O . HIS A 1 120 ? -9.758 12.050 20.014 1.00 81.88 120 HIS A O 1
ATOM 939 N N . GLN A 1 121 ? -11.087 10.980 18.567 1.00 87.00 121 GLN A N 1
ATOM 940 C CA . GLN A 1 121 ? -12.317 11.365 19.252 1.00 87.00 121 GLN A CA 1
ATOM 941 C C . GLN A 1 121 ? -12.384 10.810 20.685 1.00 87.00 121 GLN A C 1
ATOM 943 O O . GLN A 1 121 ? -12.781 11.527 21.605 1.00 87.00 121 GLN A O 1
ATOM 948 N N . ARG A 1 122 ? -11.952 9.562 20.908 1.00 82.94 122 ARG A N 1
ATOM 949 C CA . ARG A 1 122 ? -11.855 8.968 22.254 1.00 82.94 122 ARG A CA 1
ATOM 950 C C . ARG A 1 122 ? -10.833 9.680 23.137 1.00 82.94 122 ARG A C 1
ATOM 952 O O . ARG A 1 122 ? -11.121 9.909 24.308 1.00 82.94 122 ARG A O 1
ATOM 959 N N . ALA A 1 123 ? -9.671 10.042 22.597 1.00 79.00 123 ALA A N 1
ATOM 960 C CA . ALA A 1 123 ? -8.637 10.767 23.333 1.00 79.00 123 ALA A CA 1
ATOM 961 C C . ALA A 1 123 ? -9.122 12.163 23.760 1.00 79.00 123 ALA A C 1
ATOM 963 O O . ALA A 1 123 ? -8.936 12.558 24.913 1.00 79.00 123 ALA A O 1
ATOM 964 N N . GLU A 1 124 ? -9.818 12.872 22.868 1.00 80.12 124 GLU A N 1
ATOM 965 C CA . GLU A 1 124 ? -10.437 14.166 23.170 1.00 80.12 124 GLU A CA 1
ATOM 966 C C . GLU A 1 124 ? -11.513 14.051 24.257 1.00 80.12 124 GLU A C 1
ATOM 968 O O . GLU A 1 124 ? -11.540 14.848 25.198 1.00 80.12 124 GLU A O 1
ATOM 973 N N . LEU A 1 125 ? -12.380 13.035 24.179 1.00 78.88 125 LEU A N 1
ATOM 974 C CA . LEU A 1 125 ? -13.369 12.758 25.225 1.00 78.88 125 LEU A CA 1
ATOM 975 C C . LEU A 1 125 ? -12.692 12.436 26.565 1.00 78.88 125 LEU A C 1
ATOM 977 O O . LEU A 1 125 ? -13.064 13.011 27.586 1.00 78.88 125 LEU A O 1
ATOM 981 N N . GLY A 1 126 ? -11.664 11.585 26.567 1.00 76.56 126 GLY A N 1
ATOM 982 C CA . GLY A 1 126 ? -10.893 11.250 27.766 1.00 76.56 126 GLY A CA 1
ATOM 983 C C . GLY A 1 126 ? -10.287 12.486 28.435 1.00 76.56 126 GLY A C 1
ATOM 984 O O . GLY A 1 126 ? -10.473 12.687 29.637 1.00 76.56 126 GLY A O 1
ATOM 985 N N . ARG A 1 127 ? -9.665 13.377 27.647 1.00 74.81 127 ARG A N 1
ATOM 986 C CA . ARG A 1 127 ? -9.146 14.662 28.144 1.00 74.81 127 ARG A CA 1
ATOM 987 C C . ARG A 1 127 ? -10.236 15.547 28.740 1.00 74.81 127 ARG A C 1
ATOM 989 O O . ARG A 1 127 ? -10.022 16.123 29.804 1.00 74.81 127 ARG A O 1
ATOM 996 N N . ARG A 1 128 ? -11.393 15.669 28.079 1.00 75.88 128 ARG A N 1
ATOM 997 C CA . ARG A 1 128 ? -12.516 16.490 28.574 1.00 75.88 128 ARG A CA 1
ATOM 998 C C . ARG A 1 128 ? -13.072 15.987 29.902 1.00 75.88 128 ARG A C 1
ATOM 1000 O O . ARG A 1 128 ? -13.487 16.796 30.723 1.00 75.88 128 ARG A O 1
ATOM 1007 N N . HIS A 1 129 ? -13.067 14.675 30.112 1.00 77.75 129 HIS A N 1
ATOM 1008 C CA . HIS A 1 129 ? -13.570 14.047 31.333 1.00 77.75 129 HIS A CA 1
ATOM 1009 C C . HIS A 1 129 ? -12.505 13.869 32.427 1.00 77.75 129 HIS A C 1
ATOM 1011 O O . HIS A 1 129 ? -12.793 13.246 33.445 1.00 77.75 129 HIS A O 1
ATOM 1017 N N . GLY A 1 130 ? -11.294 14.419 32.252 1.00 62.28 130 GLY A N 1
ATOM 1018 C CA . GLY A 1 130 ? -10.227 14.340 33.255 1.00 62.28 130 GLY A CA 1
ATOM 1019 C C . GLY A 1 130 ? -9.713 12.918 33.504 1.00 62.28 130 GLY A C 1
ATOM 1020 O O . GLY A 1 130 ? -9.156 12.650 34.564 1.00 62.28 130 GLY A O 1
ATOM 1021 N N . LEU A 1 131 ? -9.913 12.001 32.551 1.00 59.50 131 LEU A N 1
ATOM 1022 C CA . LEU A 1 131 ? -9.365 10.650 32.622 1.00 59.50 131 LEU A CA 1
ATOM 1023 C C . LEU A 1 131 ? -7.889 10.725 32.218 1.00 59.50 131 LEU A C 1
ATOM 1025 O O . LEU A 1 131 ? -7.555 10.829 31.037 1.00 59.50 131 LEU A O 1
ATOM 1029 N N . GLU A 1 132 ? -7.013 10.756 33.219 1.00 50.97 132 GLU A N 1
ATOM 1030 C CA . GLU A 1 132 ? -5.565 10.786 33.033 1.00 50.97 132 GLU A CA 1
ATOM 1031 C C . GLU A 1 132 ? -5.047 9.452 32.467 1.00 50.97 132 GLU A C 1
ATOM 1033 O O . GLU A 1 132 ? -5.693 8.407 32.566 1.00 50.97 132 GLU A O 1
ATOM 1038 N N . SER A 1 133 ? -3.899 9.529 31.798 1.00 52.94 133 SER A N 1
ATOM 1039 C CA . SER 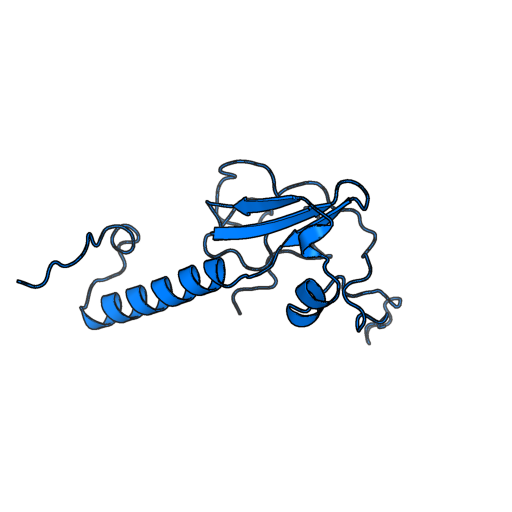A 1 133 ? -3.338 8.580 30.835 1.00 52.94 133 SER A CA 1
ATOM 1040 C C . SER A 1 133 ? -2.956 7.200 31.393 1.00 52.94 133 SER A C 1
ATOM 1042 O O . SER A 1 133 ? -1.788 6.816 31.342 1.00 52.94 133 SER A O 1
ATOM 1044 N N . ASP A 1 134 ? -3.905 6.406 31.882 1.00 44.00 134 ASP A N 1
ATOM 1045 C CA . ASP A 1 134 ? -3.680 4.965 31.979 1.00 44.00 134 ASP A CA 1
ATOM 1046 C C . ASP A 1 134 ? -3.998 4.351 30.609 1.00 44.00 134 ASP A C 1
ATOM 1048 O O . ASP A 1 134 ? -5.157 4.255 30.190 1.00 44.00 134 ASP A O 1
ATOM 1052 N N . SER A 1 135 ? -2.948 3.951 29.888 1.00 49.75 135 SER A N 1
ATOM 1053 C CA . SER A 1 135 ? -2.940 3.369 28.533 1.00 49.75 135 SER A CA 1
ATOM 1054 C C . SER A 1 135 ? -3.838 2.130 28.372 1.00 49.75 135 SER A C 1
ATOM 1056 O O . SER A 1 135 ? -3.959 1.572 27.285 1.00 49.75 135 SER A O 1
ATOM 1058 N N . ARG A 1 136 ? -4.473 1.689 29.462 1.00 47.16 136 ARG A N 1
ATOM 1059 C CA . ARG A 1 136 ? -5.404 0.564 29.560 1.00 47.16 136 ARG A CA 1
ATOM 1060 C C . ARG A 1 136 ? -6.881 0.973 29.466 1.00 47.16 136 ARG A C 1
ATOM 1062 O O . ARG A 1 136 ? -7.714 0.114 29.198 1.00 47.16 136 ARG A O 1
ATOM 1069 N N . CYS A 1 137 ? -7.226 2.256 29.621 1.00 42.62 137 CYS A N 1
ATOM 1070 C CA . CYS A 1 137 ? -8.625 2.713 29.618 1.00 42.62 137 CYS A CA 1
ATOM 1071 C C . CYS A 1 137 ? -9.189 3.068 28.231 1.00 42.62 137 CYS A C 1
ATOM 1073 O O . CYS A 1 137 ? -10.402 3.002 28.040 1.00 42.62 137 CYS A O 1
ATOM 1075 N N . VAL A 1 138 ? -8.356 3.376 27.228 1.00 48.06 138 VAL A N 1
ATOM 1076 C CA . VAL A 1 138 ? -8.849 3.744 25.876 1.00 48.06 138 VAL A CA 1
ATOM 1077 C C . VAL A 1 138 ? -9.523 2.555 25.162 1.00 48.06 138 VAL A C 1
ATOM 1079 O O . VAL A 1 138 ? -10.435 2.738 24.350 1.00 48.06 138 VAL A O 1
ATOM 1082 N N . MET A 1 139 ? -9.140 1.326 25.528 1.00 44.03 139 MET A N 1
ATOM 1083 C CA . MET A 1 139 ? -9.691 0.076 24.986 1.00 44.03 139 MET A CA 1
ATOM 1084 C C . MET A 1 139 ? -10.859 -0.495 25.810 1.00 44.03 139 MET A C 1
ATOM 1086 O O . MET A 1 139 ? -11.504 -1.441 25.365 1.00 44.03 139 MET A O 1
ATOM 1090 N N . ALA A 1 140 ? -11.161 0.071 26.985 1.00 39.25 140 ALA A N 1
ATOM 1091 C CA . ALA A 1 140 ? -12.073 -0.517 27.970 1.00 39.25 140 ALA A CA 1
ATOM 1092 C C . ALA A 1 140 ? -13.256 0.390 28.343 1.00 39.25 140 ALA A C 1
ATOM 1094 O O . ALA A 1 140 ? -13.725 0.356 29.477 1.00 39.25 140 ALA A O 1
ATOM 1095 N N . CYS A 1 141 ? -13.780 1.184 27.405 1.00 37.78 141 CYS A N 1
ATOM 1096 C CA . CYS A 1 141 ? -15.108 1.771 27.583 1.00 37.78 141 CYS A CA 1
ATOM 1097 C C . CYS A 1 141 ? -16.138 0.879 26.865 1.00 37.78 141 CYS A C 1
ATOM 1099 O O . CYS A 1 141 ? -16.372 1.072 25.666 1.00 37.78 141 CYS A O 1
ATOM 1101 N N . PRO A 1 142 ? -16.714 -0.149 27.528 1.00 41.72 142 PRO A N 1
ATOM 1102 C CA . PRO A 1 142 ? -17.850 -0.857 26.967 1.00 41.72 142 PRO A CA 1
ATOM 1103 C C . PRO A 1 142 ? -18.991 0.151 26.871 1.00 41.72 142 PRO A C 1
ATOM 1105 O O . PRO A 1 142 ? -19.367 0.751 27.873 1.00 41.72 142 PRO A O 1
ATOM 1108 N N . SER A 1 143 ? -19.472 0.357 25.642 1.00 45.22 143 SER A N 1
ATOM 1109 C CA . SER A 1 143 ? -20.765 0.950 25.281 1.00 45.22 143 SER A CA 1
ATOM 1110 C C . SER A 1 143 ? -21.516 1.569 26.461 1.00 45.22 143 SER A C 1
ATOM 1112 O O . SER A 1 143 ? -22.233 0.861 27.175 1.00 45.22 143 SER A O 1
ATOM 1114 N N . VAL A 1 144 ? -21.358 2.882 26.646 1.00 38.66 144 VAL A N 1
ATOM 1115 C CA . VAL A 1 144 ? -22.226 3.676 27.518 1.00 38.66 144 VAL A CA 1
ATOM 1116 C C . VAL A 1 144 ? -23.655 3.474 27.014 1.00 38.66 144 VAL A C 1
ATOM 1118 O O . VAL A 1 144 ? -24.072 4.068 26.020 1.00 38.66 144 VAL A O 1
ATOM 1121 N N . LYS A 1 145 ? -24.396 2.565 27.654 1.00 38.78 145 LYS A N 1
ATOM 1122 C CA . LYS A 1 145 ? -25.846 2.506 27.522 1.00 38.78 145 LYS A CA 1
ATOM 1123 C C . LYS A 1 145 ? -26.368 3.737 28.245 1.00 38.78 145 LYS A C 1
ATOM 1125 O O . LYS A 1 145 ? -26.292 3.808 29.468 1.00 38.78 145 LYS A O 1
ATOM 1130 N N . TYR A 1 146 ? -26.843 4.703 27.471 1.00 33.44 146 TYR A N 1
ATOM 1131 C CA . TYR A 1 146 ? -27.682 5.772 27.989 1.00 33.44 146 TYR A CA 1
ATOM 1132 C C . TYR A 1 146 ? -28.918 5.125 28.634 1.00 33.44 146 TYR A C 1
ATOM 1134 O O . TYR A 1 146 ? -29.631 4.374 27.964 1.00 33.44 146 TYR A O 1
ATOM 1142 N N . ILE A 1 147 ? -29.094 5.355 29.938 1.00 39.97 147 ILE A N 1
ATOM 1143 C CA . ILE A 1 147 ? -30.351 5.149 30.673 1.00 39.97 147 ILE A CA 1
ATOM 1144 C C . ILE A 1 147 ? -31.064 6.497 30.697 1.00 39.97 147 ILE A C 1
ATOM 1146 O O . ILE A 1 147 ? -30.353 7.505 30.920 1.00 39.97 147 ILE A O 1
#